Protein AF-A0A1C5L750-F1 (afdb_monomer_lite)

Sequence (84 aa):
MADNQNTFRAGDKIKLDGILFSNSQTHCGMRRSGEWYIFDGKLVNGRYRVTNLESRIGKYPISVNVSGYVEPSDIELVDNVNGH

Structure (mmCIF, N/CA/C/O backbone):
data_AF-A0A1C5L750-F1
#
_entry.id   AF-A0A1C5L750-F1
#
loop_
_atom_site.group_PDB
_atom_site.id
_atom_site.type_symbol
_atom_site.label_atom_id
_atom_site.label_alt_id
_atom_site.label_comp_id
_atom_site.label_asym_id
_atom_site.label_entity_id
_atom_site.label_seq_id
_atom_site.pdbx_PDB_ins_code
_atom_site.Cartn_x
_atom_site.Cartn_y
_atom_site.Cartn_z
_atom_site.occupancy
_atom_site.B_iso_or_equiv
_atom_site.auth_seq_id
_atom_site.auth_comp_id
_atom_site.auth_asym_id
_atom_site.auth_atom_id
_atom_site.pdbx_PDB_model_num
ATOM 1 N N . MET A 1 1 ? -13.945 -17.356 16.107 1.00 38.12 1 MET A N 1
ATOM 2 C CA . MET A 1 1 ? -12.645 -16.655 16.112 1.00 38.12 1 MET A CA 1
ATOM 3 C C . MET A 1 1 ? -12.730 -15.727 14.923 1.00 38.12 1 MET A C 1
ATOM 5 O O . MET A 1 1 ? -12.702 -16.241 13.821 1.00 38.12 1 MET A O 1
ATOM 9 N N . ALA A 1 2 ? -13.070 -14.454 15.134 1.00 38.81 2 ALA A N 1
ATOM 10 C CA . ALA A 1 2 ? -13.417 -13.557 14.036 1.00 38.81 2 ALA A CA 1
ATOM 11 C C . ALA A 1 2 ? -12.167 -13.274 13.195 1.00 38.81 2 ALA A C 1
ATOM 13 O O . ALA A 1 2 ? -11.279 -12.535 13.608 1.00 38.81 2 ALA A O 1
ATOM 14 N N . ASP A 1 3 ? -12.106 -13.925 12.044 1.00 41.69 3 ASP A N 1
ATOM 15 C CA . ASP A 1 3 ? -11.289 -13.603 10.890 1.00 41.69 3 ASP A CA 1
ATOM 16 C C . ASP A 1 3 ? -11.651 -12.196 10.403 1.00 41.69 3 ASP A C 1
ATOM 18 O O . ASP A 1 3 ? -12.399 -11.990 9.454 1.00 41.69 3 ASP A O 1
ATOM 22 N N . ASN A 1 4 ? -11.099 -11.190 11.071 1.00 46.16 4 ASN A N 1
ATOM 23 C CA . ASN A 1 4 ? -11.022 -9.826 10.570 1.00 46.16 4 ASN A CA 1
ATOM 24 C C . ASN A 1 4 ? -10.021 -9.774 9.404 1.00 46.16 4 ASN A C 1
ATOM 26 O O . ASN A 1 4 ? -8.975 -9.132 9.461 1.00 46.16 4 ASN A O 1
ATOM 30 N N . GLN A 1 5 ? -10.361 -10.469 8.317 1.00 51.25 5 GLN A N 1
ATOM 31 C CA . GLN A 1 5 ? -9.765 -10.325 6.995 1.00 51.25 5 GLN A CA 1
ATOM 32 C C . GLN A 1 5 ? -10.156 -8.941 6.457 1.00 51.25 5 GLN A C 1
ATOM 34 O O . GLN A 1 5 ? -10.908 -8.833 5.486 1.00 51.25 5 GLN A O 1
ATOM 39 N N . ASN A 1 6 ? -9.676 -7.871 7.106 1.00 57.41 6 ASN A N 1
ATOM 40 C CA . ASN A 1 6 ? -9.722 -6.514 6.578 1.00 57.41 6 ASN A CA 1
ATOM 41 C C . ASN A 1 6 ? -8.881 -6.528 5.301 1.00 57.41 6 ASN A C 1
ATOM 43 O O . ASN A 1 6 ? -7.660 -6.365 5.295 1.00 57.41 6 ASN A O 1
ATOM 47 N N . THR A 1 7 ? -9.553 -6.869 4.210 1.00 67.69 7 THR A N 1
ATOM 48 C CA . THR A 1 7 ? -8.965 -6.987 2.890 1.00 67.69 7 THR A CA 1
ATOM 49 C C . THR A 1 7 ? -8.934 -5.576 2.336 1.00 67.69 7 THR A C 1
ATOM 51 O O . THR A 1 7 ? -9.897 -5.113 1.727 1.00 67.69 7 THR A O 1
ATOM 54 N N . PHE A 1 8 ? -7.852 -4.866 2.640 1.00 81.25 8 PHE A N 1
ATOM 55 C CA . PHE A 1 8 ? -7.654 -3.492 2.202 1.00 81.25 8 PHE A CA 1
ATOM 56 C C . PHE A 1 8 ? -7.640 -3.413 0.673 1.00 81.25 8 PHE A C 1
ATOM 58 O O . PHE A 1 8 ? -7.006 -4.237 0.011 1.00 81.25 8 PHE A O 1
ATOM 65 N N . ARG A 1 9 ? -8.305 -2.415 0.094 1.00 84.31 9 ARG A N 1
ATOM 66 C CA . ARG A 1 9 ? -8.330 -2.176 -1.352 1.00 84.31 9 ARG A CA 1
ATOM 67 C C . ARG A 1 9 ? -7.340 -1.083 -1.729 1.00 84.31 9 ARG A C 1
ATOM 69 O O . ARG A 1 9 ? -6.911 -0.278 -0.910 1.00 84.31 9 ARG A O 1
ATOM 76 N N . ALA A 1 10 ? -6.954 -1.056 -3.002 1.00 87.12 10 ALA A N 1
ATOM 77 C CA . ALA A 1 10 ? -6.135 0.024 -3.540 1.00 87.12 10 ALA A CA 1
ATOM 78 C C . ALA A 1 10 ? -6.830 1.379 -3.304 1.00 87.12 10 ALA A C 1
ATOM 80 O O . ALA A 1 10 ? -7.947 1.587 -3.773 1.00 87.12 10 ALA A O 1
ATOM 81 N N . GLY A 1 11 ? -6.159 2.277 -2.589 1.00 87.44 11 GLY A N 1
ATOM 82 C CA . GLY A 1 11 ? -6.664 3.595 -2.215 1.00 87.44 11 GLY A CA 1
ATOM 83 C C . GLY A 1 11 ? -7.409 3.698 -0.901 1.00 87.44 11 GLY A C 1
ATOM 84 O O . GLY A 1 11 ? -7.795 4.805 -0.542 1.00 87.44 11 GLY A O 1
ATOM 85 N N . ASP A 1 12 ? -7.527 2.612 -0.139 1.00 87.94 12 ASP A N 1
ATOM 86 C CA . ASP A 1 12 ? -7.985 2.730 1.240 1.00 87.94 12 ASP A CA 1
ATOM 87 C C . ASP A 1 12 ? -7.033 3.605 2.054 1.00 87.94 12 ASP A C 1
ATOM 89 O O . ASP A 1 12 ? -5.808 3.408 2.045 1.00 87.94 12 ASP A O 1
ATOM 93 N N . LYS A 1 13 ? -7.622 4.567 2.769 1.00 89.50 13 LYS A N 1
ATOM 94 C CA . LYS A 1 13 ? -6.918 5.381 3.749 1.00 89.50 13 LYS A CA 1
ATOM 95 C C . LYS A 1 13 ? -6.786 4.580 5.031 1.00 89.50 13 LYS A C 1
ATOM 97 O O . LYS A 1 13 ? -7.756 4.069 5.585 1.00 89.50 13 LYS A O 1
ATOM 102 N N . ILE A 1 14 ? -5.563 4.492 5.511 1.00 89.00 14 ILE A N 1
ATOM 103 C CA . ILE A 1 14 ? -5.225 3.736 6.698 1.00 89.00 14 ILE A CA 1
ATOM 104 C C . ILE A 1 14 ? -4.377 4.584 7.633 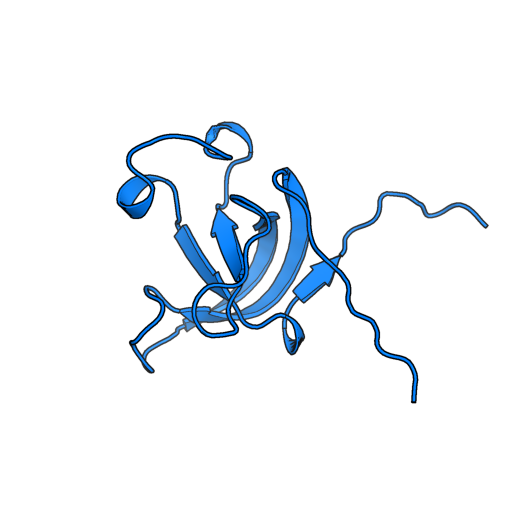1.00 89.00 14 ILE A C 1
ATOM 106 O O . ILE A 1 14 ? -3.648 5.485 7.217 1.00 89.00 14 ILE A O 1
ATOM 110 N N . LYS A 1 15 ? -4.445 4.271 8.915 1.00 90.44 15 LYS A N 1
ATOM 111 C CA . LYS A 1 15 ? -3.558 4.801 9.927 1.00 90.44 15 LYS A CA 1
ATOM 112 C C . LYS A 1 15 ? -2.576 3.699 10.267 1.00 90.44 15 LYS A C 1
ATOM 114 O O . LYS A 1 15 ? -2.949 2.644 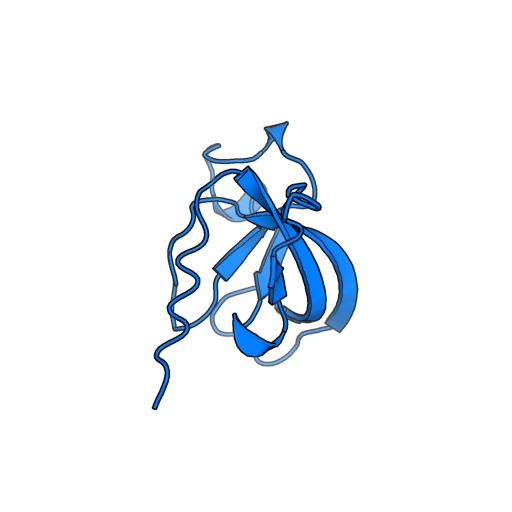10.766 1.00 90.44 15 LYS A O 1
ATOM 119 N N . LEU A 1 16 ? -1.321 3.940 9.926 1.00 90.00 16 LEU A N 1
ATOM 120 C CA . LEU A 1 16 ? -0.230 3.082 10.346 1.00 90.00 16 LEU A CA 1
ATOM 121 C C . LEU A 1 16 ? 0.158 3.483 11.765 1.00 90.00 16 LEU A C 1
ATOM 123 O O . LEU A 1 16 ? 0.353 4.674 12.0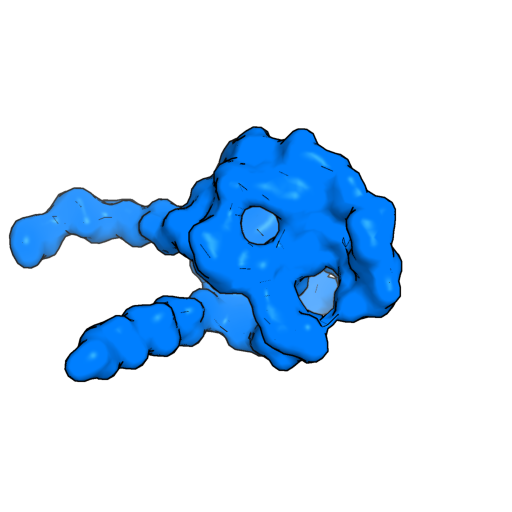19 1.00 90.00 16 LEU A O 1
ATOM 127 N N . ASP A 1 17 ? 0.330 2.506 12.644 1.00 90.38 17 ASP A N 1
ATOM 128 C CA . ASP A 1 17 ? 0.998 2.668 13.933 1.00 90.38 17 ASP A CA 1
ATOM 129 C C . ASP A 1 17 ? 1.896 1.454 14.185 1.00 90.38 17 ASP A C 1
ATOM 131 O O . ASP A 1 17 ? 1.518 0.496 14.846 1.00 90.38 17 ASP A O 1
ATOM 135 N N . GLY A 1 18 ? 3.093 1.454 13.594 1.00 89.62 18 GLY A N 1
ATOM 136 C CA . GLY A 1 18 ? 3.969 0.290 13.697 1.00 89.62 18 GLY A CA 1
ATOM 137 C C . GLY A 1 18 ? 5.258 0.419 12.911 1.00 89.62 18 GLY A C 1
ATOM 138 O O . GLY A 1 18 ? 5.810 1.513 12.762 1.00 89.62 18 GLY A O 1
ATOM 139 N N . ILE A 1 19 ? 5.791 -0.706 12.440 1.00 89.69 19 ILE A N 1
ATOM 140 C CA . ILE A 1 19 ? 7.061 -0.735 11.715 1.00 89.69 19 ILE A CA 1
ATOM 141 C C . ILE A 1 19 ? 6.814 -0.607 10.210 1.00 89.69 19 ILE A C 1
ATOM 143 O O . ILE A 1 19 ? 6.199 -1.461 9.579 1.00 89.69 19 ILE A O 1
ATOM 147 N N . LEU A 1 20 ? 7.361 0.451 9.607 1.00 89.50 20 LEU A N 1
ATOM 148 C CA . LEU A 1 20 ? 7.417 0.597 8.158 1.00 89.50 20 LEU A CA 1
ATOM 149 C C . LEU A 1 20 ? 8.700 -0.051 7.634 1.00 89.50 20 LEU A C 1
ATOM 151 O O . LEU A 1 20 ? 9.808 0.432 7.887 1.00 89.50 20 LEU A O 1
ATOM 155 N N . PHE A 1 21 ? 8.550 -1.125 6.871 1.00 87.38 21 PHE A N 1
ATOM 156 C CA . PHE A 1 21 ? 9.659 -1.810 6.219 1.00 87.38 21 PHE A CA 1
ATOM 157 C C . PHE A 1 21 ? 9.917 -1.215 4.832 1.00 87.38 21 PHE A C 1
ATOM 159 O O . PHE A 1 21 ? 8.993 -0.994 4.051 1.00 87.38 21 PHE A O 1
ATOM 166 N N . SER A 1 22 ? 11.184 -0.991 4.479 1.00 82.06 22 SER A N 1
ATOM 167 C CA . SER A 1 22 ? 11.556 -0.458 3.157 1.00 82.06 22 SER A CA 1
ATOM 168 C C . SER A 1 22 ? 11.301 -1.457 2.022 1.00 82.06 22 SER A C 1
ATOM 170 O O . SER A 1 22 ? 11.144 -1.067 0.868 1.00 82.06 22 SER A O 1
ATOM 172 N N . ASN A 1 23 ? 11.267 -2.755 2.332 1.00 74.38 23 ASN A N 1
ATOM 173 C CA . ASN A 1 23 ? 10.961 -3.819 1.383 1.00 74.38 23 ASN A CA 1
ATOM 174 C C . ASN A 1 23 ? 10.297 -5.025 2.090 1.00 74.38 23 ASN A C 1
ATOM 176 O O . ASN A 1 23 ? 10.197 -5.073 3.317 1.00 74.38 23 ASN A O 1
ATOM 180 N N . SER A 1 24 ? 9.846 -6.015 1.317 1.00 70.81 24 SER A N 1
ATOM 181 C CA . SER A 1 24 ? 9.144 -7.204 1.827 1.00 70.81 24 SER A CA 1
ATOM 182 C C . SER A 1 24 ? 10.040 -8.271 2.480 1.00 70.81 24 SER A C 1
ATOM 184 O O . SER A 1 24 ? 9.513 -9.253 2.998 1.00 70.81 24 SER A O 1
ATOM 186 N N . GLN A 1 25 ? 11.368 -8.119 2.436 1.00 71.31 25 GLN A N 1
ATOM 187 C CA . GLN A 1 25 ? 12.349 -9.144 2.844 1.00 71.31 25 GLN A CA 1
ATOM 188 C C . GLN A 1 25 ? 13.291 -8.675 3.962 1.00 71.31 25 GLN A C 1
ATOM 190 O O . GLN A 1 25 ? 13.944 -9.474 4.624 1.00 71.31 25 GLN A O 1
ATOM 195 N N . THR A 1 26 ? 13.389 -7.371 4.183 1.00 75.50 26 THR A N 1
ATOM 196 C CA . THR A 1 26 ? 14.273 -6.758 5.163 1.00 75.50 26 THR A CA 1
ATOM 197 C C . THR A 1 26 ? 13.574 -6.692 6.514 1.00 75.50 26 THR A C 1
ATOM 199 O O . THR A 1 26 ? 12.384 -6.387 6.620 1.00 75.50 26 THR A O 1
ATOM 202 N N . HIS A 1 27 ? 14.353 -6.988 7.552 1.00 70.88 27 HIS A N 1
ATOM 203 C CA . HIS A 1 27 ? 13.953 -6.896 8.957 1.00 70.88 27 HIS A CA 1
ATOM 204 C C . HIS A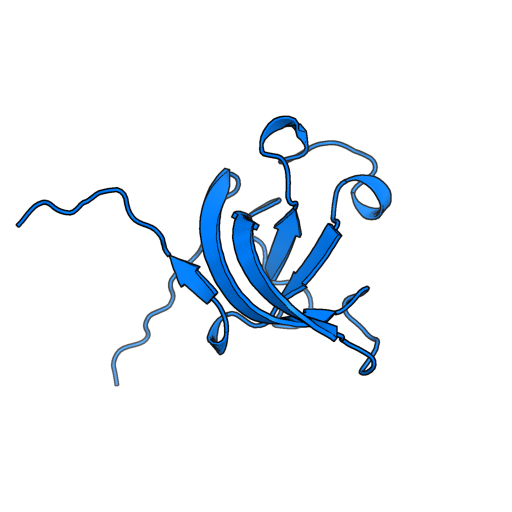 1 27 ? 14.255 -5.516 9.563 1.00 70.88 27 HIS A C 1
ATOM 206 O O . HIS A 1 27 ? 13.779 -5.191 10.644 1.00 70.88 27 HIS A O 1
ATOM 212 N N . CYS A 1 28 ? 15.031 -4.690 8.860 1.00 75.44 28 CYS A N 1
ATOM 213 C CA . CYS A 1 28 ? 15.283 -3.302 9.218 1.00 75.44 28 CYS A CA 1
ATOM 214 C C . CYS A 1 28 ? 14.108 -2.433 8.745 1.00 75.44 28 CYS A C 1
ATOM 216 O O . CYS A 1 28 ? 14.034 -2.035 7.582 1.00 75.44 28 CYS A O 1
ATOM 218 N N . GLY A 1 29 ? 13.152 -2.207 9.640 1.00 82.56 29 GLY A N 1
ATOM 219 C CA . GLY A 1 29 ? 12.079 -1.240 9.454 1.00 82.56 29 GLY A CA 1
ATOM 220 C C . GLY A 1 29 ? 12.208 -0.093 10.450 1.00 82.56 29 GLY A C 1
ATOM 221 O O . GLY A 1 29 ? 12.892 -0.204 11.467 1.00 82.56 29 GLY A O 1
ATOM 222 N N . MET A 1 30 ? 11.555 1.024 10.154 1.00 86.62 30 MET A N 1
ATOM 223 C CA . MET A 1 30 ? 11.522 2.177 11.048 1.00 86.62 30 MET A CA 1
ATOM 224 C C . MET A 1 30 ? 10.122 2.320 11.620 1.00 86.62 30 MET A C 1
ATOM 226 O O . MET A 1 30 ? 9.148 2.290 10.868 1.00 86.62 30 MET A O 1
ATOM 230 N N . ARG A 1 31 ? 10.012 2.511 12.939 1.00 88.38 31 ARG A N 1
ATOM 231 C CA . ARG A 1 31 ? 8.709 2.774 13.550 1.00 88.38 31 ARG A CA 1
ATOM 232 C C . ARG A 1 31 ? 8.158 4.090 13.015 1.00 88.38 31 ARG A C 1
ATOM 234 O O . ARG A 1 31 ? 8.805 5.134 13.130 1.00 88.38 31 ARG A O 1
ATOM 241 N N . ARG A 1 32 ? 6.990 4.029 12.392 1.00 88.88 32 ARG A N 1
ATOM 242 C CA . ARG A 1 32 ? 6.295 5.159 11.793 1.00 88.88 32 ARG A CA 1
ATOM 243 C C . ARG A 1 32 ? 4.834 5.075 12.177 1.00 88.88 32 ARG A C 1
ATOM 245 O O . ARG A 1 32 ? 4.229 4.012 12.122 1.00 88.88 32 ARG A O 1
ATOM 252 N N . SER A 1 33 ? 4.294 6.229 12.517 1.00 90.00 33 SER A N 1
ATOM 253 C CA . SER A 1 33 ? 2.876 6.405 12.744 1.00 90.00 33 SER A CA 1
ATOM 254 C C . SER A 1 33 ? 2.374 7.579 11.918 1.00 90.00 33 SER A C 1
ATOM 256 O O . SER A 1 33 ? 3.102 8.552 11.696 1.00 90.00 33 SER A O 1
ATOM 258 N N . GLY A 1 34 ? 1.168 7.453 11.375 1.00 89.38 34 GLY A N 1
ATOM 259 C CA . GLY A 1 34 ? 0.570 8.480 10.529 1.00 89.38 34 GLY A CA 1
ATOM 260 C C . GLY A 1 34 ? -0.457 7.929 9.553 1.00 89.38 34 GLY A C 1
ATOM 261 O O . GLY A 1 34 ? -0.789 6.747 9.572 1.00 89.38 34 GLY A O 1
ATOM 262 N N . GLU A 1 35 ? -0.948 8.805 8.688 1.00 91.44 35 GLU A N 1
ATOM 263 C CA . GLU A 1 35 ? -1.907 8.458 7.643 1.00 91.44 35 GLU A CA 1
ATOM 264 C C . GLU A 1 35 ? -1.174 7.986 6.385 1.00 91.44 35 GLU A C 1
ATOM 266 O O . GLU A 1 35 ? -0.257 8.644 5.887 1.00 91.44 35 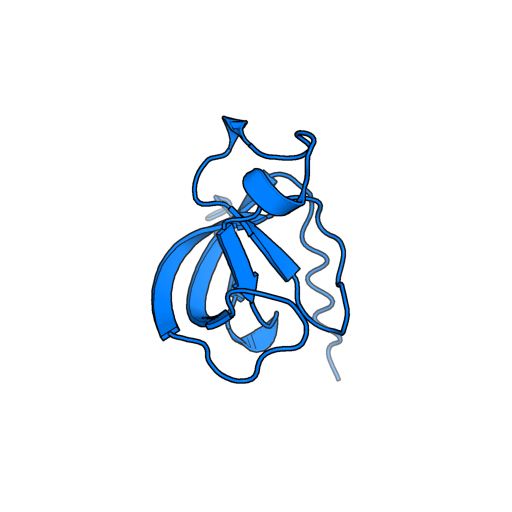GLU A O 1
ATOM 271 N N . TRP A 1 36 ? -1.589 6.835 5.874 1.00 91.50 36 TRP A N 1
ATOM 272 C CA . TRP A 1 36 ? -1.036 6.183 4.695 1.00 91.50 36 TRP A CA 1
ATOM 273 C C . TRP A 1 36 ? -2.164 5.684 3.801 1.00 91.50 36 TRP A C 1
ATOM 275 O O . TRP A 1 36 ? -3.319 5.603 4.211 1.00 91.50 36 TRP A O 1
ATOM 285 N N . TYR A 1 37 ? -1.816 5.324 2.572 1.00 90.69 37 TYR A N 1
ATOM 286 C CA . TYR A 1 37 ? -2.759 4.790 1.603 1.00 90.69 37 TYR A CA 1
ATOM 287 C C . TYR A 1 37 ? -2.293 3.438 1.098 1.00 90.69 37 TYR A C 1
ATOM 289 O O . TYR A 1 37 ? -1.103 3.212 0.854 1.00 90.69 37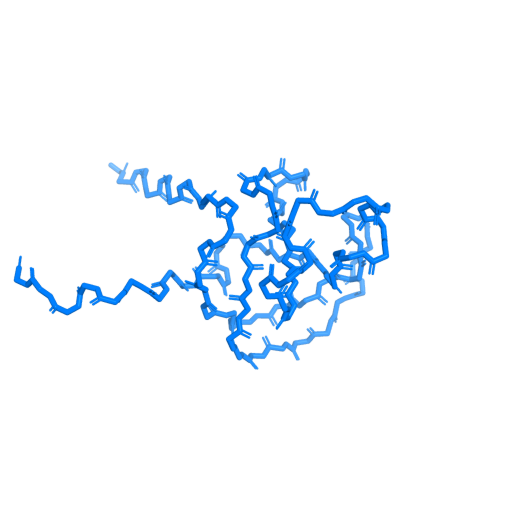 TYR A O 1
ATOM 297 N N . ILE A 1 38 ? -3.246 2.539 0.909 1.00 90.31 38 ILE A N 1
ATOM 298 C CA . ILE A 1 38 ? -2.988 1.205 0.385 1.00 90.31 38 ILE A CA 1
ATOM 299 C C . ILE A 1 38 ? -2.698 1.305 -1.112 1.00 90.31 38 ILE A C 1
ATOM 301 O O . ILE A 1 38 ? -3.473 1.859 -1.886 1.00 90.31 38 ILE A O 1
ATOM 305 N N . PHE A 1 39 ? -1.561 0.762 -1.544 1.00 89.38 39 PHE A N 1
ATOM 306 C CA . PHE A 1 39 ? -1.082 0.942 -2.912 1.00 89.38 39 PHE A CA 1
ATOM 307 C C . PHE A 1 39 ? -1.820 0.067 -3.937 1.00 89.38 39 PHE A C 1
ATOM 309 O O . PHE A 1 39 ? -2.165 0.548 -5.014 1.00 89.38 39 PHE A O 1
ATOM 316 N N . ASP A 1 40 ? -2.035 -1.218 -3.634 1.00 86.50 40 ASP A N 1
ATOM 317 C CA . ASP A 1 40 ? -2.775 -2.129 -4.524 1.00 86.50 40 ASP A CA 1
ATOM 318 C C . ASP A 1 40 ? -3.712 -3.110 -3.807 1.00 86.50 40 ASP A C 1
ATOM 320 O O . ASP A 1 40 ? -4.410 -3.876 -4.466 1.00 86.50 40 ASP A O 1
ATOM 324 N N . GLY A 1 41 ? -3.721 -3.108 -2.472 1.00 84.38 41 GLY A N 1
ATOM 325 C CA . GLY A 1 41 ? -4.553 -4.016 -1.683 1.00 84.38 41 GLY A CA 1
ATOM 326 C C . GLY A 1 41 ? -4.108 -5.477 -1.716 1.00 84.38 41 GLY A C 1
ATOM 327 O O . GLY A 1 41 ? -4.855 -6.352 -1.290 1.00 84.38 41 GLY A O 1
ATOM 328 N N . LYS A 1 42 ? -2.900 -5.780 -2.212 1.00 84.31 42 LYS A N 1
ATOM 329 C CA . LYS A 1 42 ? -2.366 -7.145 -2.176 1.00 84.31 42 LYS A CA 1
ATOM 330 C C . LYS A 1 42 ? -1.357 -7.311 -1.055 1.00 84.31 42 LYS A C 1
ATOM 332 O O . LYS A 1 42 ? -0.415 -6.528 -0.910 1.00 84.31 42 LYS A O 1
ATOM 337 N N . LEU A 1 43 ? -1.528 -8.411 -0.333 1.00 83.81 43 LEU A N 1
ATOM 338 C CA . LEU A 1 43 ? -0.553 -8.940 0.606 1.00 83.81 43 LEU A CA 1
ATOM 339 C C . LEU A 1 43 ? 0.605 -9.571 -0.164 1.00 83.81 43 LEU A C 1
ATOM 341 O O . LEU A 1 43 ? 0.438 -10.553 -0.885 1.00 83.81 43 LEU A O 1
ATOM 345 N N . VAL A 1 44 ? 1.797 -9.012 0.011 1.00 82.31 44 VAL A N 1
ATOM 346 C CA . VAL A 1 44 ? 3.045 -9.567 -0.506 1.00 82.31 44 VAL A CA 1
ATOM 347 C C . VAL A 1 44 ? 3.852 -10.044 0.690 1.00 82.31 44 VAL A C 1
ATOM 349 O O . VAL A 1 44 ? 4.290 -9.233 1.502 1.00 82.31 44 VAL A O 1
ATOM 352 N N . ASN A 1 45 ? 4.045 -11.359 0.804 1.00 83.69 45 ASN A N 1
ATOM 353 C CA . ASN A 1 45 ? 4.768 -11.975 1.922 1.00 83.69 45 ASN A CA 1
ATOM 354 C C . ASN A 1 45 ? 4.183 -11.608 3.307 1.00 83.69 45 ASN A C 1
ATOM 356 O O . ASN A 1 45 ? 4.918 -11.306 4.240 1.00 83.69 45 ASN A O 1
ATOM 360 N N . GLY A 1 46 ? 2.849 -11.543 3.412 1.00 83.25 46 GLY A N 1
ATOM 361 C CA . GLY A 1 46 ? 2.154 -11.165 4.650 1.00 83.25 46 GLY A CA 1
ATOM 362 C C . GLY A 1 46 ? 2.131 -9.662 4.958 1.00 83.25 46 GLY A C 1
ATOM 363 O O . GLY A 1 46 ? 1.579 -9.270 5.980 1.00 83.25 46 GLY A O 1
ATOM 364 N N . ARG A 1 47 ? 2.682 -8.811 4.081 1.00 87.94 47 ARG A N 1
ATOM 365 C CA . ARG A 1 47 ? 2.723 -7.351 4.262 1.00 87.94 47 ARG A CA 1
ATOM 366 C C . ARG A 1 47 ? 1.935 -6.620 3.180 1.00 87.94 47 ARG A C 1
ATOM 368 O O . ARG A 1 47 ? 2.006 -6.978 2.002 1.00 87.94 47 ARG A O 1
ATOM 375 N N . TYR A 1 48 ? 1.228 -5.565 3.563 1.00 88.88 48 TYR A N 1
ATOM 376 C CA . TYR A 1 48 ? 0.562 -4.657 2.636 1.00 88.88 48 TYR A CA 1
ATOM 377 C C . TYR A 1 48 ? 1.532 -3.603 2.114 1.00 88.88 48 TYR A C 1
ATOM 379 O O . TYR A 1 48 ? 2.377 -3.082 2.844 1.00 88.88 48 TYR A O 1
ATOM 387 N N . ARG A 1 49 ? 1.398 -3.279 0.828 1.00 90.56 49 ARG A N 1
ATOM 388 C CA . ARG A 1 49 ? 2.133 -2.184 0.191 1.00 90.56 49 ARG A CA 1
ATOM 389 C C . ARG A 1 49 ? 1.410 -0.874 0.437 1.00 90.56 49 ARG A C 1
ATOM 391 O O . ARG A 1 49 ? 0.233 -0.753 0.096 1.00 90.56 49 ARG A O 1
ATOM 398 N N . VAL A 1 50 ? 2.134 0.106 0.960 1.00 90.31 50 VAL A N 1
ATOM 399 C CA . VAL A 1 50 ? 1.589 1.425 1.286 1.00 90.31 50 VAL A CA 1
ATOM 400 C C . VAL A 1 50 ? 2.358 2.542 0.602 1.00 90.31 50 VAL A C 1
ATOM 402 O O . VAL A 1 50 ? 3.532 2.413 0.240 1.00 90.31 50 VAL A O 1
ATOM 405 N N . THR A 1 51 ? 1.673 3.659 0.409 1.00 90.12 51 THR A N 1
ATOM 406 C CA . THR A 1 51 ? 2.212 4.884 -0.170 1.00 90.12 51 THR A CA 1
ATOM 407 C C . THR A 1 51 ? 1.692 6.088 0.604 1.00 90.12 51 THR A C 1
ATOM 409 O O . THR A 1 51 ? 0.613 6.035 1.190 1.00 90.12 51 THR A O 1
ATOM 412 N N . ASN A 1 52 ? 2.463 7.174 0.646 1.00 88.88 52 ASN A N 1
ATOM 413 C CA . ASN A 1 52 ? 2.023 8.394 1.329 1.00 88.88 52 ASN A CA 1
ATOM 414 C C . ASN A 1 52 ? 1.133 9.288 0.440 1.00 88.88 52 ASN A C 1
ATOM 416 O O . ASN A 1 52 ? 0.596 10.277 0.928 1.00 88.88 52 ASN A O 1
ATOM 420 N N . LEU A 1 53 ? 0.986 8.961 -0.852 1.00 86.38 53 LEU A N 1
ATOM 421 C CA . LEU A 1 53 ? 0.214 9.747 -1.816 1.00 86.38 53 LEU A CA 1
ATOM 422 C C . LEU A 1 53 ? -0.780 8.880 -2.580 1.00 86.38 53 LEU A C 1
ATOM 424 O O . LEU A 1 53 ? -0.390 7.922 -3.246 1.00 86.38 53 LEU A O 1
ATOM 428 N N . GLU A 1 54 ? -2.036 9.311 -2.614 1.00 84.62 54 GLU A N 1
ATOM 429 C CA . GLU A 1 54 ? -3.079 8.653 -3.404 1.00 84.62 54 GLU A CA 1
ATOM 430 C C . GLU A 1 54 ? -2.770 8.665 -4.909 1.00 84.62 54 GLU A C 1
ATOM 432 O O . GLU A 1 54 ? -2.969 7.677 -5.611 1.00 84.62 54 GLU A O 1
ATOM 437 N N . SER A 1 55 ? -2.149 9.734 -5.415 1.00 85.75 55 SER A N 1
ATOM 438 C CA . SER A 1 55 ? -1.752 9.843 -6.828 1.00 85.75 55 SER A CA 1
ATOM 439 C C . SER A 1 55 ? -0.778 8.753 -7.299 1.00 85.75 55 SER A C 1
ATOM 441 O O . SER A 1 55 ? -0.567 8.596 -8.505 1.00 85.75 55 SER A O 1
ATOM 443 N N . ARG A 1 56 ? -0.153 8.023 -6.364 1.00 85.12 56 ARG A N 1
ATOM 444 C CA . ARG A 1 56 ? 0.779 6.924 -6.641 1.00 85.12 56 ARG A CA 1
ATOM 445 C C . ARG A 1 56 ? 0.101 5.557 -6.694 1.00 85.12 56 ARG A C 1
ATOM 447 O O . ARG A 1 56 ? 0.710 4.631 -7.217 1.00 85.12 56 ARG A O 1
ATOM 454 N N . ILE A 1 57 ? -1.125 5.414 -6.194 1.00 89.19 57 ILE A N 1
ATOM 455 C CA . ILE A 1 57 ? -1.860 4.141 -6.155 1.00 89.19 57 ILE A CA 1
ATOM 456 C C . ILE A 1 57 ? -1.946 3.544 -7.567 1.00 89.19 57 ILE A C 1
ATOM 458 O O . ILE A 1 57 ? -2.284 4.232 -8.532 1.00 89.19 57 ILE A O 1
ATOM 462 N N . GLY A 1 58 ? -1.594 2.262 -7.704 1.00 82.75 58 GLY A N 1
ATOM 463 C CA . GLY A 1 58 ? -1.638 1.550 -8.987 1.00 82.75 58 GLY A CA 1
ATOM 464 C C . GLY A 1 58 ? -0.676 2.062 -10.072 1.00 82.75 58 GLY A C 1
ATOM 465 O O . GLY A 1 58 ? -0.795 1.648 -11.227 1.00 82.75 58 GLY A O 1
ATOM 466 N N . LYS A 1 59 ? 0.279 2.949 -9.750 1.00 85.44 59 LYS A N 1
ATOM 467 C CA . LYS A 1 59 ? 1.255 3.478 -10.719 1.00 85.44 59 LYS A CA 1
ATOM 468 C C . LYS A 1 59 ? 2.486 2.582 -10.852 1.00 85.44 59 LYS A C 1
ATOM 470 O O . LYS A 1 59 ? 3.056 2.107 -9.873 1.00 85.44 59 LYS A O 1
ATOM 475 N N . TYR A 1 60 ? 2.955 2.421 -12.086 1.00 79.75 60 TYR A N 1
ATOM 476 C CA . TYR A 1 60 ? 4.214 1.746 -12.395 1.00 79.75 60 TYR A CA 1
ATOM 477 C C . TYR A 1 60 ? 5.343 2.767 -12.601 1.00 79.75 60 TYR A C 1
ATOM 479 O O . TYR A 1 60 ? 5.078 3.861 -13.099 1.00 79.75 60 TYR A O 1
ATOM 487 N N . PRO A 1 61 ? 6.600 2.428 -12.264 1.00 83.12 61 PRO A N 1
ATOM 488 C CA . PRO A 1 61 ? 7.049 1.189 -11.619 1.00 83.12 61 PRO A CA 1
ATOM 489 C C . PRO A 1 61 ? 6.687 1.127 -10.123 1.00 83.12 61 PRO A C 1
ATOM 491 O O . PRO A 1 61 ? 6.844 2.101 -9.385 1.00 83.12 61 PRO A O 1
ATOM 494 N N . ILE A 1 62 ? 6.229 -0.044 -9.667 1.00 79.12 62 ILE A N 1
ATOM 495 C CA . ILE A 1 62 ? 5.768 -0.281 -8.283 1.00 79.12 62 ILE A CA 1
ATOM 496 C C . ILE A 1 62 ? 6.870 0.058 -7.272 1.00 79.12 62 ILE A C 1
ATOM 498 O O . ILE A 1 62 ? 6.605 0.714 -6.272 1.00 79.12 62 ILE A O 1
ATOM 502 N N . SER A 1 63 ? 8.116 -0.316 -7.567 1.00 75.44 63 SER A N 1
ATOM 503 C CA . SER A 1 63 ? 9.274 -0.125 -6.683 1.00 75.44 63 SER A CA 1
ATOM 504 C C . SER A 1 63 ? 9.558 1.336 -6.320 1.00 75.44 63 SER A C 1
ATOM 506 O O . SER A 1 63 ? 10.232 1.585 -5.330 1.00 75.44 63 SER A O 1
ATOM 508 N N . VAL A 1 64 ? 9.075 2.290 -7.123 1.00 81.19 64 VAL A N 1
ATOM 509 C CA . VAL A 1 64 ? 9.300 3.732 -6.919 1.00 81.19 64 VAL A CA 1
ATOM 510 C C . VAL A 1 64 ? 8.084 4.401 -6.273 1.00 81.19 64 VAL A C 1
ATOM 512 O O . VAL A 1 64 ? 8.211 5.392 -5.558 1.00 81.19 64 VAL A O 1
ATOM 515 N N . ASN A 1 65 ? 6.889 3.861 -6.522 1.00 86.94 65 ASN A N 1
ATOM 516 C CA . ASN A 1 65 ? 5.636 4.426 -6.029 1.00 86.94 65 ASN A CA 1
ATOM 517 C C . ASN A 1 65 ? 5.219 3.866 -4.655 1.00 86.94 65 ASN A C 1
ATOM 519 O O . ASN A 1 65 ? 4.518 4.552 -3.904 1.00 86.94 65 ASN A O 1
ATOM 523 N N . VAL A 1 66 ? 5.673 2.655 -4.313 1.00 87.62 66 VAL A N 1
ATOM 524 C CA . VAL A 1 66 ? 5.538 2.059 -2.978 1.00 87.62 66 VAL A CA 1
ATOM 525 C C . VAL A 1 66 ? 6.548 2.709 -2.040 1.00 87.62 66 VAL A C 1
ATOM 527 O O . VAL A 1 66 ? 7.749 2.679 -2.287 1.00 87.62 66 VAL A O 1
ATOM 530 N N . SER A 1 67 ? 6.055 3.290 -0.951 1.00 87.69 67 SER A N 1
ATOM 531 C CA . SER A 1 67 ? 6.900 3.908 0.073 1.00 87.69 67 SER A CA 1
ATOM 532 C C . SER A 1 67 ? 7.374 2.902 1.116 1.00 87.69 67 SER A C 1
ATOM 534 O O . SER A 1 67 ? 8.428 3.096 1.716 1.00 87.69 67 SER A O 1
ATOM 536 N N . GLY A 1 68 ? 6.610 1.831 1.330 1.00 88.69 68 GLY A N 1
ATOM 537 C CA . GLY A 1 68 ? 7.012 0.761 2.223 1.00 88.69 68 GLY A CA 1
ATOM 538 C C . GLY A 1 68 ? 5.994 -0.362 2.330 1.00 88.69 68 GLY A C 1
ATOM 539 O O . GLY A 1 68 ? 4.975 -0.398 1.634 1.00 88.69 68 GLY A O 1
ATOM 540 N N . TYR A 1 69 ? 6.328 -1.291 3.212 1.00 89.88 69 TYR A N 1
ATOM 541 C CA . TYR A 1 69 ? 5.583 -2.498 3.513 1.00 89.88 69 TYR A CA 1
ATOM 542 C C . TYR A 1 69 ? 5.251 -2.485 4.993 1.00 89.88 69 TYR A C 1
ATOM 544 O O . TYR A 1 69 ? 6.110 -2.172 5.816 1.00 89.88 69 TYR A O 1
ATOM 552 N N . VAL A 1 70 ? 4.015 -2.821 5.316 1.00 88.88 70 VAL A N 1
ATOM 553 C CA . VAL A 1 70 ? 3.491 -2.782 6.682 1.00 88.88 70 VAL A CA 1
ATOM 554 C C . VAL A 1 70 ? 2.714 -4.051 6.958 1.00 88.88 70 VAL A C 1
ATOM 556 O O . VAL A 1 70 ? 2.139 -4.652 6.045 1.00 88.88 70 VAL A O 1
ATOM 559 N N . GLU A 1 71 ? 2.731 -4.492 8.203 1.00 88.94 71 GLU A N 1
ATOM 560 C CA . GLU A 1 71 ? 1.973 -5.665 8.611 1.00 88.94 71 GLU A CA 1
ATOM 561 C C . GLU A 1 71 ? 0.517 -5.262 8.856 1.00 88.94 71 GLU A C 1
ATOM 563 O O . GLU A 1 71 ? 0.278 -4.201 9.425 1.00 88.94 71 GLU A O 1
ATOM 568 N N . PRO A 1 72 ? -0.473 -6.074 8.447 1.00 84.25 72 PRO A N 1
ATOM 569 C CA . PRO A 1 72 ? -1.885 -5.765 8.683 1.00 84.25 72 PRO A CA 1
ATOM 570 C C . PRO A 1 72 ? -2.222 -5.497 10.146 1.00 84.25 72 PRO A C 1
ATOM 572 O O . PRO A 1 72 ? -3.113 -4.705 10.421 1.00 84.25 72 PRO A O 1
ATOM 575 N N . SER A 1 73 ? -1.511 -6.145 11.067 1.00 85.69 73 SER A N 1
ATOM 576 C CA . SER A 1 73 ? -1.696 -5.971 12.507 1.00 85.69 73 SER A CA 1
ATOM 577 C C . SER A 1 73 ? -1.356 -4.559 12.996 1.00 85.69 73 SER A C 1
ATOM 579 O O . SER A 1 73 ? -1.892 -4.143 14.015 1.00 85.69 73 SER A O 1
ATOM 581 N N . ASP A 1 74 ? -0.494 -3.832 12.275 1.00 87.38 74 ASP A N 1
ATOM 582 C CA . ASP A 1 74 ? -0.078 -2.456 12.592 1.00 87.38 74 ASP A CA 1
ATOM 583 C C . ASP A 1 74 ? -0.938 -1.398 11.871 1.00 87.38 74 ASP A C 1
ATOM 585 O O . ASP A 1 74 ? -0.658 -0.195 11.931 1.00 87.38 74 ASP A O 1
ATOM 589 N N . ILE A 1 75 ? -1.942 -1.838 11.107 1.00 86.62 75 ILE A N 1
ATOM 590 C CA . ILE A 1 75 ? -2.754 -0.989 10.242 1.00 86.62 75 ILE A CA 1
ATOM 591 C C . ILE A 1 75 ? -4.175 -0.904 10.785 1.00 86.62 75 ILE A C 1
ATOM 593 O O . ILE A 1 75 ? -4.874 -1.906 10.914 1.00 86.62 75 ILE A O 1
ATOM 597 N N . GLU A 1 76 ? -4.647 0.321 10.971 1.00 86.75 76 GLU A N 1
ATOM 598 C CA . GLU A 1 76 ? -6.040 0.622 11.273 1.00 86.75 76 GLU A CA 1
ATOM 599 C C . GLU A 1 76 ? -6.702 1.254 10.044 1.00 86.75 76 GLU A C 1
ATOM 601 O O . GLU A 1 76 ? -6.186 2.214 9.469 1.00 86.75 76 GLU A O 1
ATOM 606 N N . LEU A 1 77 ? -7.831 0.706 9.588 1.00 83.38 77 LEU A N 1
ATOM 607 C CA . LEU A 1 77 ? -8.571 1.292 8.471 1.00 83.38 77 LEU A CA 1
ATOM 608 C C . LEU A 1 77 ? -9.235 2.587 8.946 1.00 83.38 77 LEU A C 1
ATOM 610 O O . LEU A 1 77 ? -10.027 2.566 9.887 1.00 83.38 77 LEU A O 1
ATOM 614 N N . VAL A 1 78 ? -8.923 3.708 8.295 1.00 81.31 78 VAL A N 1
ATOM 615 C CA . VAL A 1 78 ? -9.586 4.985 8.575 1.00 81.31 78 VAL A CA 1
ATOM 616 C C . VAL A 1 78 ? -10.836 5.022 7.717 1.00 81.31 78 VAL A C 1
ATOM 618 O O . VAL A 1 78 ? -10.872 5.663 6.667 1.00 81.31 78 VAL A O 1
ATOM 621 N N . ASP A 1 79 ? -11.852 4.273 8.139 1.00 66.19 79 ASP A N 1
ATOM 622 C CA . ASP A 1 79 ? -13.157 4.377 7.507 1.00 66.19 79 ASP A CA 1
ATOM 623 C C . ASP A 1 79 ? -13.720 5.755 7.850 1.00 66.19 79 ASP A C 1
ATOM 625 O O . ASP A 1 79 ? -13.843 6.118 9.022 1.00 66.19 79 ASP A O 1
ATOM 629 N N . ASN A 1 80 ? -14.111 6.532 6.843 1.00 52.53 80 ASN A N 1
ATOM 630 C CA . ASN A 1 80 ? -14.898 7.743 7.089 1.00 52.53 80 ASN A CA 1
ATOM 631 C C . ASN A 1 80 ? -16.346 7.409 7.498 1.00 52.53 80 ASN A C 1
ATOM 633 O O . ASN A 1 80 ? -17.198 8.294 7.511 1.00 52.53 80 ASN A O 1
ATOM 637 N N . VAL A 1 81 ? -16.645 6.158 7.858 1.00 50.88 81 VAL A N 1
ATOM 638 C CA . VAL A 1 81 ? -17.932 5.747 8.415 1.00 50.88 81 VAL A CA 1
ATOM 639 C C . VAL A 1 81 ? -17.846 5.795 9.941 1.00 50.88 81 VAL A C 1
ATOM 641 O O . VAL A 1 81 ? -17.931 4.804 10.656 1.00 50.88 81 VAL A O 1
ATOM 644 N N . ASN A 1 82 ? -17.759 7.019 10.464 1.00 44.44 82 ASN A N 1
ATOM 645 C CA . ASN A 1 82 ? -18.582 7.325 11.630 1.00 44.44 82 ASN A CA 1
ATOM 646 C C . ASN A 1 82 ? -20.032 7.332 11.131 1.00 44.44 82 ASN A C 1
ATOM 648 O O . ASN A 1 82 ? -20.513 8.344 10.626 1.00 44.44 82 ASN A O 1
ATOM 652 N N . GLY A 1 83 ? -20.697 6.180 11.190 1.00 46.56 83 GLY A N 1
ATOM 653 C CA . GLY A 1 83 ? -22.015 6.019 10.587 1.00 46.56 83 GLY A CA 1
ATOM 654 C C . GLY A 1 83 ? -22.766 4.774 11.037 1.00 46.56 83 GLY A C 1
ATOM 655 O O . GLY A 1 83 ? -23.195 4.022 10.177 1.00 46.56 83 GLY A O 1
ATOM 656 N N . HIS A 1 84 ? -22.950 4.658 12.359 1.00 36.56 84 HIS A N 1
ATOM 657 C CA . HIS A 1 84 ? -23.986 3.887 13.071 1.00 36.56 84 HIS A CA 1
ATOM 658 C C . HIS A 1 84 ? -23.919 2.351 13.039 1.00 36.56 84 HIS A C 1
ATOM 660 O O . HIS A 1 84 ? -24.144 1.740 11.974 1.00 36.56 84 HIS A O 1
#

Secondary structure (DSSP, 8-state):
-------PPTT-EEEEEEEEESSSS-S-EEEEEEEEEEEEEEEETTEEEEES-GGGTTPSSHHHH--EEE-GGGEEE--S----

Foldseek 3Di:
DDPPPVQAAQFFKKWFQAWFALDLPDPDTDGDTDIWGFQGSDQDNQWTFIARDSVLRPDPPSNVRGRGTHHVVRIGGPPPPPDD

pLDDT: mean 79.86, std 14.45, range [36.56, 91.5]

Radius of gyration: 12.41 Å; chains: 1; bounding box: 39×26×28 Å